Protein AF-A0A8J8H380-F1 (afdb_monomer_lite)

pLDDT: mean 89.08, std 12.76, range [42.94, 98.62]

Structure (mmCIF, N/CA/C/O backbone):
data_AF-A0A8J8H380-F1
#
_entry.id   AF-A0A8J8H380-F1
#
loop_
_atom_site.group_PDB
_atom_site.id
_atom_site.type_symbol
_atom_site.label_atom_id
_atom_site.label_alt_id
_atom_site.label_comp_id
_atom_site.label_asym_id
_atom_site.label_entity_id
_atom_site.label_seq_id
_atom_site.pdbx_PDB_ins_code
_atom_site.Cartn_x
_atom_site.Cartn_y
_atom_site.Cartn_z
_atom_site.occupancy
_atom_site.B_iso_or_equiv
_atom_site.auth_seq_id
_atom_site.auth_comp_id
_atom_site.auth_asym_id
_atom_site.auth_atom_id
_atom_site.pdbx_PDB_model_num
ATOM 1 N N . GLY A 1 1 ? 2.424 6.324 34.701 1.00 89.31 1 GLY A N 1
ATOM 2 C CA . GLY A 1 1 ? 1.155 6.628 35.409 1.00 89.31 1 GLY A CA 1
ATOM 3 C C . GLY A 1 1 ? 0.071 7.064 34.428 1.00 89.31 1 GLY A C 1
ATOM 4 O O . GLY A 1 1 ? 0.384 7.301 33.274 1.00 89.31 1 GLY A O 1
ATOM 5 N N . ARG A 1 2 ? -1.202 7.188 34.844 1.00 88.00 2 ARG A N 1
ATOM 6 C CA . ARG A 1 2 ? -2.312 7.576 33.934 1.00 88.00 2 ARG A CA 1
ATOM 7 C C . ARG A 1 2 ? -2.075 8.913 33.212 1.00 88.00 2 ARG A C 1
ATOM 9 O O . ARG A 1 2 ? -2.446 9.020 32.053 1.00 88.00 2 ARG A O 1
ATOM 16 N N . ALA A 1 3 ? -1.463 9.888 33.888 1.00 91.56 3 ALA A N 1
ATOM 17 C CA . ALA A 1 3 ? -1.115 11.184 33.300 1.00 91.56 3 ALA A CA 1
ATOM 18 C C . ALA A 1 3 ? -0.071 11.046 32.176 1.00 91.56 3 ALA A C 1
ATOM 20 O O . ALA A 1 3 ? -0.300 11.525 31.074 1.00 91.56 3 ALA A O 1
ATOM 21 N N . GLU A 1 4 ? 1.000 10.284 32.417 1.00 91.56 4 GLU A N 1
ATOM 22 C CA . GLU A 1 4 ? 2.033 10.005 31.405 1.00 91.56 4 GLU A CA 1
ATOM 23 C C . GLU A 1 4 ? 1.446 9.327 30.158 1.00 91.56 4 GLU A C 1
ATOM 25 O O . GLU A 1 4 ? 1.773 9.717 29.046 1.00 91.56 4 GLU A O 1
ATOM 30 N N . LEU A 1 5 ? 0.525 8.367 30.327 1.00 92.38 5 LEU A N 1
ATOM 31 C CA . LEU A 1 5 ? -0.156 7.726 29.194 1.00 92.38 5 LEU A CA 1
ATOM 32 C C . LEU A 1 5 ? -0.977 8.734 28.376 1.00 92.38 5 LEU A C 1
ATOM 34 O O . LEU A 1 5 ? -0.995 8.667 27.150 1.00 92.38 5 LEU A O 1
ATOM 38 N N . THR A 1 6 ? -1.680 9.654 29.041 1.00 95.19 6 THR A N 1
ATOM 39 C CA . THR A 1 6 ? -2.496 10.653 28.342 1.00 95.19 6 THR A CA 1
ATOM 40 C C . THR A 1 6 ? -1.665 11.726 27.654 1.00 95.19 6 THR A C 1
ATOM 42 O O . THR A 1 6 ? -2.086 12.206 26.606 1.00 95.19 6 THR A O 1
ATOM 45 N N . ASP A 1 7 ? -0.516 12.097 28.216 1.00 94.06 7 ASP A N 1
ATOM 46 C CA . ASP A 1 7 ? 0.394 13.066 27.599 1.00 94.06 7 ASP A CA 1
ATOM 47 C C . ASP A 1 7 ? 1.077 12.450 26.374 1.00 94.06 7 ASP A C 1
ATOM 49 O O . ASP A 1 7 ? 1.048 13.043 25.299 1.00 94.06 7 ASP A O 1
ATOM 53 N N . TRP A 1 8 ? 1.546 11.206 26.494 1.00 92.81 8 TRP A N 1
ATOM 54 C CA . TRP A 1 8 ? 2.088 10.434 25.377 1.00 92.81 8 TRP A CA 1
ATOM 55 C C . TRP A 1 8 ? 1.072 10.238 24.239 1.00 92.81 8 TRP A C 1
ATOM 57 O O . TRP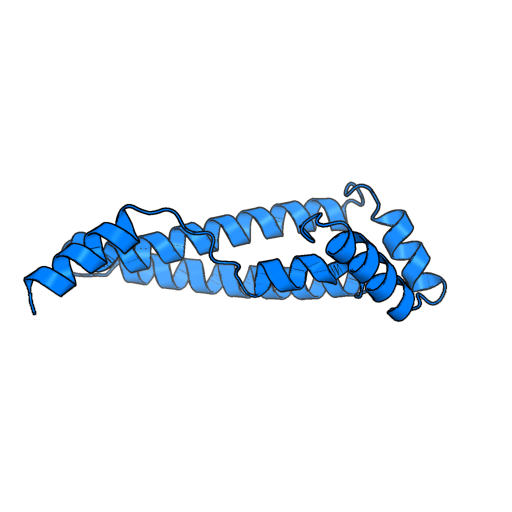 A 1 8 ? 1.396 10.434 23.072 1.00 92.81 8 TRP A O 1
ATOM 67 N N . LEU A 1 9 ? -0.192 9.926 24.555 1.00 93.81 9 LEU A N 1
ATOM 68 C CA . LEU A 1 9 ? -1.232 9.786 23.528 1.00 93.81 9 LEU A CA 1
ATOM 69 C C . LEU A 1 9 ? -1.522 11.113 22.804 1.00 93.81 9 LEU A C 1
ATOM 71 O O . LEU A 1 9 ? -1.800 11.109 21.606 1.00 93.81 9 LEU A O 1
ATOM 75 N N . ARG A 1 10 ? -1.465 12.251 23.511 1.00 95.06 10 ARG A N 1
ATOM 76 C CA . ARG A 1 10 ? -1.615 13.578 22.886 1.00 95.06 10 ARG A CA 1
ATOM 77 C C . ARG A 1 10 ? -0.460 13.891 21.950 1.00 95.06 10 ARG A C 1
ATOM 79 O O . ARG A 1 10 ? -0.698 14.510 20.920 1.00 95.06 10 ARG A O 1
ATOM 86 N N . GLU A 1 11 ? 0.750 13.496 22.324 1.00 93.06 11 GLU A N 1
ATOM 87 C CA . GLU A 1 11 ? 1.936 13.665 21.493 1.00 93.06 11 GLU A CA 1
ATOM 88 C C . GLU A 1 11 ? 1.800 12.862 20.198 1.00 93.06 11 GLU A C 1
ATOM 90 O O . GLU A 1 11 ? 1.779 13.464 19.131 1.00 93.06 11 GLU A O 1
ATOM 95 N N . ILE A 1 12 ? 1.557 11.550 20.278 1.00 92.19 12 ILE A N 1
ATOM 96 C CA . ILE A 1 12 ? 1.447 10.689 19.087 1.00 92.19 12 ILE A CA 1
ATOM 97 C C . ILE A 1 12 ? 0.322 11.127 18.146 1.00 92.19 12 ILE A C 1
ATOM 99 O O . ILE A 1 12 ? 0.496 11.150 16.934 1.00 92.19 12 ILE A O 1
ATOM 103 N N . VAL A 1 13 ? -0.853 11.468 18.682 1.00 92.38 13 VAL A N 1
ATOM 104 C CA . VAL A 1 13 ? -1.994 11.865 17.840 1.00 92.38 13 VAL A CA 1
ATOM 105 C C . VAL A 1 13 ? -1.843 13.299 17.317 1.00 92.38 13 VAL A C 1
ATOM 107 O O . VAL A 1 13 ? -2.381 13.634 16.264 1.00 92.38 13 VAL A O 1
ATOM 110 N N . GLY A 1 14 ? -1.168 14.170 18.070 1.00 93.38 14 GLY A N 1
ATOM 111 C CA . GLY A 1 14 ? -1.072 15.600 17.778 1.00 93.38 14 GLY A CA 1
ATOM 112 C C . GLY A 1 14 ? 0.146 16.004 16.950 1.00 93.38 14 GLY A C 1
ATOM 113 O O . GLY A 1 14 ? 0.115 17.065 16.323 1.00 93.38 14 GLY A O 1
ATOM 114 N N . VAL A 1 15 ? 1.207 15.197 16.948 1.00 90.69 15 VAL A N 1
ATOM 115 C CA . VAL A 1 15 ? 2.453 15.471 16.231 1.00 90.69 15 VAL A CA 1
ATOM 116 C C . VAL A 1 15 ? 2.530 14.569 15.006 1.00 90.69 15 VAL A C 1
ATOM 118 O O . VAL A 1 15 ? 2.633 13.353 15.110 1.00 90.69 15 VAL A O 1
ATOM 121 N N . ALA A 1 16 ? 2.483 15.180 13.823 1.00 86.12 16 ALA A N 1
ATOM 122 C CA . ALA A 1 16 ? 2.674 14.467 12.569 1.00 86.12 16 ALA A CA 1
ATOM 123 C C . ALA A 1 16 ? 4.170 14.209 12.346 1.00 86.12 16 ALA A C 1
ATOM 125 O O . ALA A 1 16 ? 4.903 15.100 11.909 1.00 86.12 16 ALA A O 1
ATOM 126 N N . GLU A 1 17 ? 4.616 12.994 12.644 1.00 86.25 17 GLU A N 1
ATOM 127 C CA . GLU A 1 17 ? 5.958 12.517 12.311 1.00 86.25 17 GLU A CA 1
ATOM 128 C C . GLU A 1 17 ? 5.922 11.651 11.046 1.00 86.25 17 GLU A C 1
ATOM 130 O O . GLU A 1 17 ? 4.947 10.947 10.780 1.00 86.25 17 GLU A O 1
ATOM 135 N N . ARG A 1 18 ? 6.982 11.719 10.227 1.00 80.56 18 ARG A N 1
ATOM 136 C CA . ARG A 1 18 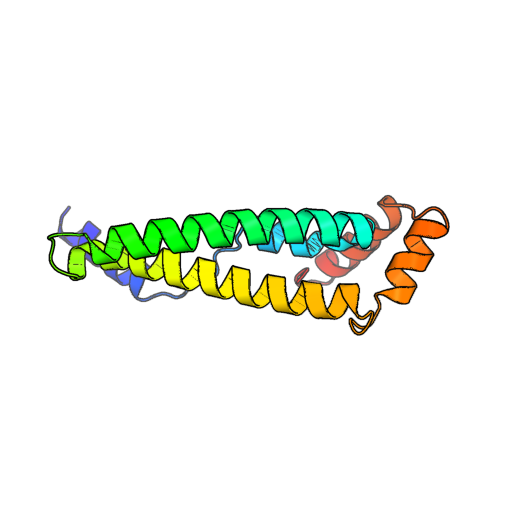? 7.092 10.878 9.029 1.00 80.56 18 ARG A CA 1
ATOM 137 C C . ARG A 1 18 ? 7.598 9.498 9.427 1.00 80.56 18 ARG A C 1
ATOM 139 O O . ARG A 1 18 ? 8.778 9.332 9.726 1.00 80.56 18 ARG A O 1
ATOM 146 N N . GLU A 1 19 ? 6.725 8.510 9.335 1.00 82.44 19 GLU A N 1
ATOM 147 C CA . GLU A 1 19 ? 7.106 7.102 9.319 1.00 82.44 19 GLU A CA 1
ATOM 148 C C . GLU A 1 19 ? 7.362 6.686 7.867 1.00 82.44 19 GLU A C 1
ATOM 150 O O . GLU A 1 19 ? 6.542 6.975 7.002 1.00 82.44 19 GLU A O 1
ATOM 155 N N . ILE A 1 20 ? 8.505 6.051 7.582 1.00 80.12 20 ILE A N 1
ATOM 156 C CA . ILE A 1 20 ? 8.836 5.559 6.233 1.00 80.12 20 ILE A CA 1
ATOM 157 C C . ILE A 1 20 ? 8.486 4.067 6.169 1.00 80.12 20 ILE A C 1
ATOM 159 O O . ILE A 1 20 ? 9.188 3.251 6.783 1.00 80.12 20 ILE A O 1
ATOM 163 N N . PRO A 1 21 ? 7.427 3.666 5.442 1.00 87.00 21 PRO A N 1
ATOM 164 C CA . PRO A 1 21 ? 7.083 2.264 5.278 1.00 87.00 21 PRO A CA 1
ATOM 165 C C . PRO A 1 21 ? 8.170 1.513 4.502 1.00 87.00 21 PRO A C 1
ATOM 167 O O . PRO A 1 21 ? 8.826 2.051 3.611 1.00 87.00 21 PRO A O 1
ATOM 170 N N . ARG A 1 22 ? 8.322 0.211 4.770 1.00 89.75 22 ARG A N 1
ATOM 171 C CA . ARG A 1 22 ? 9.291 -0.639 4.046 1.00 89.75 22 ARG A CA 1
ATOM 172 C C . ARG A 1 22 ? 9.066 -0.654 2.535 1.00 89.75 22 ARG A C 1
ATOM 174 O O . ARG A 1 22 ? 10.024 -0.812 1.788 1.00 89.75 22 ARG A O 1
ATOM 181 N N . PHE A 1 23 ? 7.814 -0.527 2.100 1.00 93.00 23 PHE A N 1
ATOM 182 C CA . PHE A 1 23 ? 7.483 -0.466 0.682 1.00 93.00 23 PHE A CA 1
ATOM 183 C C . PHE A 1 23 ? 8.046 0.802 0.034 1.00 93.00 23 PHE A C 1
ATOM 185 O O . PHE A 1 23 ? 8.745 0.687 -0.964 1.00 93.00 23 PHE A O 1
ATOM 192 N N . GLU A 1 24 ? 7.859 1.971 0.656 1.00 91.94 24 GLU A N 1
ATOM 193 C CA . GLU A 1 24 ? 8.453 3.243 0.215 1.00 91.94 24 GLU A CA 1
ATOM 194 C C . GLU A 1 24 ? 9.984 3.151 0.141 1.00 91.94 24 GLU A C 1
ATOM 196 O O . GLU A 1 24 ? 10.583 3.496 -0.874 1.00 91.94 24 GLU A O 1
ATOM 201 N N . ALA A 1 25 ? 10.624 2.560 1.156 1.00 89.38 25 ALA A N 1
ATOM 202 C CA . ALA A 1 25 ? 12.063 2.303 1.112 1.00 89.38 25 ALA A CA 1
ATOM 203 C C . ALA A 1 25 ? 12.468 1.400 -0.075 1.00 89.38 25 ALA A C 1
ATOM 205 O O . ALA A 1 25 ? 13.499 1.632 -0.702 1.00 89.38 25 ALA A O 1
ATOM 206 N N . GLY A 1 26 ? 11.657 0.396 -0.421 1.00 92.62 26 GLY A N 1
ATOM 207 C CA . GLY A 1 26 ? 11.861 -0.437 -1.610 1.00 92.62 26 GLY A CA 1
ATOM 208 C C . GLY A 1 26 ? 11.695 0.334 -2.923 1.00 92.62 26 GLY A C 1
ATOM 209 O O . GLY A 1 26 ? 12.492 0.139 -3.840 1.00 92.62 26 GLY A O 1
ATOM 210 N N . LEU A 1 27 ? 10.716 1.243 -2.998 1.00 93.62 27 LEU A N 1
ATOM 211 C CA . LEU A 1 27 ? 10.500 2.111 -4.160 1.00 93.62 27 LEU A CA 1
ATOM 212 C C . LEU A 1 27 ? 11.728 2.984 -4.450 1.00 93.62 27 LEU A C 1
ATOM 214 O O . LEU A 1 27 ? 12.110 3.117 -5.610 1.00 93.62 27 LEU A O 1
ATOM 218 N N . SER A 1 28 ? 12.408 3.486 -3.415 1.00 88.69 28 SER A N 1
ATOM 219 C CA . SER A 1 28 ? 13.638 4.278 -3.590 1.00 88.69 28 SER A CA 1
ATOM 220 C C . SER A 1 28 ? 14.770 3.516 -4.307 1.00 88.69 28 SER A C 1
ATOM 222 O O . SER A 1 28 ? 15.647 4.128 -4.915 1.00 88.69 28 SER A O 1
ATOM 224 N N . LEU A 1 29 ? 14.735 2.176 -4.281 1.00 89.38 29 LEU A N 1
ATOM 225 C CA . LEU A 1 29 ? 15.722 1.272 -4.887 1.00 89.38 29 LEU A CA 1
ATOM 226 C C . LEU A 1 29 ? 15.181 0.522 -6.117 1.00 89.38 29 LEU A C 1
ATOM 228 O O . LEU A 1 29 ? 15.874 -0.327 -6.680 1.00 89.38 29 LEU A O 1
ATOM 232 N N . ILE A 1 30 ? 13.954 0.819 -6.553 1.00 92.38 30 ILE A N 1
ATOM 233 C CA . ILE A 1 30 ? 13.223 0.001 -7.532 1.00 92.38 30 ILE 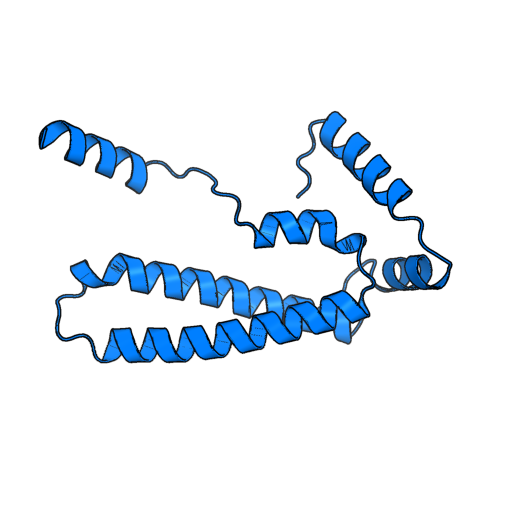A CA 1
ATOM 234 C C . ILE A 1 30 ? 13.913 -0.094 -8.894 1.00 92.38 30 ILE A C 1
ATOM 236 O O . ILE A 1 30 ? 13.784 -1.103 -9.582 1.00 92.38 30 ILE A O 1
ATOM 240 N N . GLY A 1 31 ? 14.706 0.919 -9.258 1.00 89.88 31 GLY A N 1
ATOM 241 C CA . GLY A 1 31 ? 15.448 0.958 -10.520 1.00 89.88 31 GLY A CA 1
ATOM 242 C C . GLY A 1 31 ? 16.491 -0.157 -10.673 1.00 89.88 31 GLY A C 1
ATOM 243 O O . GLY A 1 31 ? 16.896 -0.455 -11.799 1.00 89.88 31 GLY A O 1
ATOM 244 N N . VAL A 1 32 ? 16.901 -0.796 -9.568 1.00 91.12 32 VAL A N 1
ATOM 245 C CA . VAL A 1 32 ? 17.823 -1.948 -9.565 1.00 91.12 32 VAL A CA 1
ATOM 246 C C . VAL A 1 32 ? 17.196 -3.175 -10.227 1.00 91.12 32 VAL A C 1
ATOM 248 O O . VAL A 1 32 ? 17.923 -4.013 -10.757 1.00 91.12 32 VAL A O 1
ATOM 251 N N . LEU A 1 33 ? 15.868 -3.274 -10.235 1.00 93.06 33 LEU A N 1
ATOM 252 C CA . LEU A 1 33 ? 15.149 -4.358 -10.888 1.00 93.06 33 LEU A CA 1
ATOM 253 C C . LEU A 1 33 ? 14.801 -4.002 -12.341 1.00 93.06 33 LEU A C 1
ATOM 255 O O . LEU A 1 33 ? 14.598 -2.824 -12.658 1.00 93.06 33 LEU A O 1
ATOM 259 N N . PRO A 1 34 ? 14.698 -4.997 -13.239 1.00 92.69 34 PRO A N 1
ATOM 260 C CA . PRO A 1 34 ? 14.132 -4.788 -14.562 1.00 92.69 34 PRO A CA 1
ATOM 261 C C . PRO A 1 34 ? 12.663 -4.336 -14.469 1.00 92.69 34 PRO A C 1
ATOM 263 O O . PRO A 1 34 ? 11.925 -4.848 -13.622 1.00 92.69 34 PRO A O 1
ATOM 266 N N . PRO A 1 35 ? 12.188 -3.459 -15.375 1.00 93.44 35 PRO A N 1
ATOM 267 C CA . PRO A 1 35 ? 10.803 -2.984 -15.359 1.00 93.44 35 PRO A CA 1
ATOM 268 C C . PRO A 1 35 ? 9.756 -4.107 -15.352 1.00 93.44 35 PRO A C 1
ATOM 270 O O . PRO A 1 35 ? 8.755 -4.005 -14.651 1.00 93.44 35 PRO A O 1
ATOM 273 N N . ASP A 1 36 ? 9.986 -5.193 -16.097 1.00 93.75 36 ASP A N 1
ATOM 274 C CA . ASP A 1 36 ? 9.032 -6.310 -16.176 1.00 93.75 36 ASP A CA 1
ATOM 275 C C . ASP A 1 36 ? 8.948 -7.102 -14.867 1.00 93.75 36 ASP A C 1
ATOM 277 O O . ASP A 1 36 ? 7.873 -7.568 -14.490 1.00 93.75 36 ASP A O 1
ATOM 281 N N . GLU A 1 37 ? 10.065 -7.224 -14.145 1.00 96.12 37 GLU A N 1
ATOM 282 C CA . GLU A 1 37 ? 10.080 -7.845 -12.820 1.00 96.12 37 GLU A CA 1
ATOM 283 C C . GLU A 1 37 ? 9.329 -6.970 -11.811 1.00 96.12 37 GLU A C 1
ATOM 285 O O . GLU A 1 37 ? 8.519 -7.470 -11.033 1.00 96.12 37 GLU A O 1
ATOM 290 N N . VAL A 1 38 ? 9.531 -5.652 -11.875 1.00 97.00 38 VAL A N 1
ATOM 291 C CA . VAL A 1 38 ? 8.794 -4.689 -11.049 1.00 97.00 38 VAL A CA 1
ATOM 292 C C . VAL A 1 38 ? 7.293 -4.775 -11.301 1.00 97.00 38 VAL A C 1
ATOM 294 O O . VAL A 1 38 ? 6.526 -4.828 -10.342 1.00 97.00 38 VAL A O 1
ATOM 297 N N . VAL A 1 39 ? 6.868 -4.837 -12.566 1.00 97.94 39 VAL A N 1
ATOM 298 C CA . VAL A 1 39 ? 5.454 -5.013 -12.924 1.00 97.94 39 VAL A CA 1
ATOM 299 C C . VAL A 1 39 ? 4.891 -6.280 -12.277 1.00 97.94 39 VAL A C 1
ATOM 301 O O . VAL A 1 39 ? 3.877 -6.197 -11.589 1.00 97.94 39 VAL A O 1
ATOM 304 N N . ALA A 1 40 ? 5.571 -7.422 -12.407 1.00 98.06 40 ALA A N 1
ATOM 305 C CA . ALA A 1 40 ? 5.109 -8.680 -11.816 1.00 98.06 40 ALA A CA 1
ATOM 306 C C . ALA A 1 40 ? 5.007 -8.619 -10.276 1.00 98.06 40 ALA A C 1
ATOM 308 O O . ALA A 1 40 ? 4.035 -9.100 -9.691 1.00 98.06 40 ALA A O 1
ATOM 309 N N . LEU A 1 41 ? 5.981 -7.996 -9.603 1.00 98.38 41 LEU A N 1
ATOM 310 C CA . LEU A 1 41 ? 5.974 -7.831 -8.144 1.00 98.38 41 LEU A CA 1
ATOM 311 C C . LEU A 1 41 ? 4.845 -6.906 -7.669 1.00 98.38 41 LEU A C 1
ATOM 313 O O . LEU A 1 41 ? 4.189 -7.192 -6.665 1.00 98.38 41 LEU A O 1
ATOM 317 N N . LEU A 1 42 ? 4.607 -5.805 -8.384 1.00 98.44 42 LEU A N 1
ATOM 318 C CA . LEU A 1 42 ? 3.529 -4.866 -8.080 1.00 98.44 42 LEU A CA 1
ATOM 319 C C . LEU A 1 42 ? 2.148 -5.480 -8.340 1.00 98.44 42 LEU A C 1
ATOM 321 O O . LEU A 1 42 ? 1.236 -5.260 -7.549 1.00 98.44 42 LEU A O 1
ATOM 325 N N . GLU A 1 43 ? 1.998 -6.293 -9.388 1.00 98.50 43 GLU A N 1
ATOM 326 C CA . GLU A 1 43 ? 0.775 -7.061 -9.656 1.00 98.50 43 GLU A CA 1
ATOM 327 C C . GLU A 1 43 ? 0.454 -8.033 -8.520 1.00 98.50 43 GLU A C 1
ATOM 329 O O . GLU A 1 43 ? -0.679 -8.063 -8.034 1.00 98.50 43 GLU A O 1
ATOM 334 N N . GLN A 1 44 ? 1.454 -8.793 -8.062 1.00 98.50 44 GLN A N 1
ATOM 335 C CA . GLN A 1 44 ? 1.287 -9.702 -6.931 1.00 98.50 44 GLN A CA 1
ATOM 336 C C . GLN A 1 44 ? 0.879 -8.931 -5.669 1.00 98.50 44 GLN A C 1
ATOM 338 O O . GLN A 1 44 ? -0.085 -9.294 -4.998 1.00 98.50 44 GLN A O 1
ATOM 343 N N . ARG A 1 45 ? 1.572 -7.825 -5.376 1.00 98.19 45 ARG A N 1
ATOM 344 C CA . ARG A 1 45 ? 1.263 -6.978 -4.22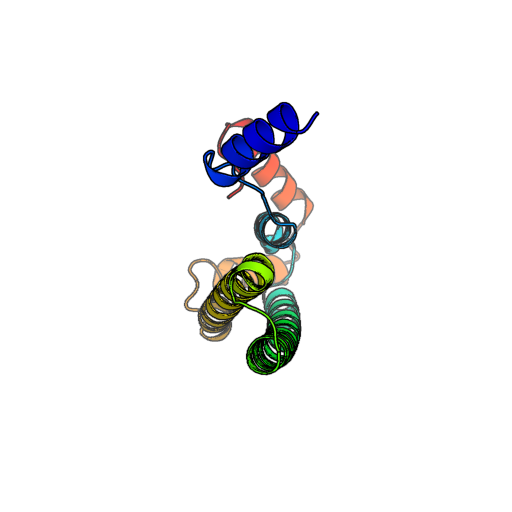1 1.00 98.19 45 ARG A CA 1
ATOM 345 C C . ARG A 1 45 ? -0.154 -6.405 -4.285 1.00 98.19 45 ARG A C 1
ATOM 347 O O . ARG A 1 45 ? -0.843 -6.395 -3.269 1.00 98.19 45 ARG A O 1
ATOM 354 N N . LEU A 1 46 ? -0.597 -5.940 -5.453 1.00 98.62 46 LEU A N 1
ATOM 355 C CA . LEU A 1 46 ? -1.941 -5.392 -5.645 1.00 98.62 46 LEU A CA 1
ATOM 356 C C . LEU A 1 46 ? -3.025 -6.455 -5.425 1.00 98.62 46 LEU A C 1
ATOM 358 O O . LEU A 1 46 ? -4.050 -6.165 -4.802 1.00 98.62 46 LEU A O 1
ATOM 362 N N . ALA A 1 47 ? -2.797 -7.685 -5.891 1.00 98.50 47 ALA A N 1
ATOM 363 C CA . ALA A 1 47 ? -3.707 -8.801 -5.647 1.00 98.50 47 ALA A CA 1
ATOM 364 C C . ALA A 1 47 ? -3.836 -9.099 -4.142 1.00 98.50 47 ALA A C 1
ATOM 366 O O . ALA A 1 47 ? -4.955 -9.150 -3.626 1.00 98.50 47 ALA A O 1
ATOM 367 N N . ASP A 1 48 ? -2.706 -9.190 -3.432 1.00 98.25 48 ASP A N 1
ATOM 368 C CA . ASP A 1 48 ? -2.675 -9.417 -1.983 1.00 98.25 48 ASP A CA 1
ATOM 369 C C . ASP A 1 48 ? -3.392 -8.290 -1.216 1.00 98.25 48 ASP A C 1
ATOM 371 O O . ASP A 1 48 ? -4.187 -8.549 -0.308 1.00 98.25 48 ASP A O 1
ATOM 375 N N . LEU A 1 49 ? -3.147 -7.026 -1.584 1.00 98.06 49 LEU A N 1
ATOM 376 C CA . LEU A 1 49 ? -3.817 -5.869 -0.982 1.00 98.06 49 LEU A CA 1
ATOM 377 C C . LEU A 1 49 ? -5.325 -5.898 -1.224 1.00 98.06 49 LEU A C 1
ATOM 379 O O . LEU A 1 49 ? -6.091 -5.624 -0.305 1.00 98.06 49 LEU A O 1
ATOM 383 N N . THR A 1 50 ? -5.764 -6.255 -2.430 1.00 97.94 50 THR A N 1
ATOM 384 C CA . THR A 1 50 ? -7.189 -6.322 -2.780 1.00 97.94 50 THR A CA 1
ATOM 385 C C . THR A 1 50 ? -7.922 -7.361 -1.932 1.00 97.94 50 THR A C 1
ATOM 387 O O . THR A 1 50 ? -8.998 -7.077 -1.399 1.00 97.94 50 THR A O 1
ATOM 390 N N . GLU A 1 51 ? -7.328 -8.544 -1.745 1.00 98.06 51 GLU A N 1
ATOM 391 C CA . GLU A 1 51 ? -7.884 -9.582 -0.871 1.00 98.06 51 GLU A CA 1
ATOM 392 C C . GLU A 1 51 ? -7.957 -9.106 0.587 1.00 98.06 51 GLU A C 1
ATOM 394 O O . GLU A 1 51 ? -9.001 -9.215 1.237 1.00 98.06 51 GLU A O 1
ATOM 399 N N . GLN A 1 52 ? -6.871 -8.514 1.090 1.00 97.25 52 GLN A N 1
ATOM 400 C CA . GLN A 1 52 ? -6.803 -8.001 2.459 1.00 97.25 52 GLN A CA 1
ATOM 401 C C . GLN A 1 52 ? -7.814 -6.879 2.709 1.00 97.25 52 GLN A C 1
ATOM 403 O O . GLN A 1 52 ? -8.470 -6.875 3.749 1.00 97.25 52 GLN A O 1
ATOM 408 N N . LEU A 1 53 ? -7.974 -5.951 1.762 1.00 98.31 53 LEU A N 1
ATOM 409 C CA . LEU A 1 53 ? -8.947 -4.861 1.834 1.00 98.31 53 LEU A CA 1
ATOM 410 C C . LEU A 1 53 ? -10.378 -5.400 1.899 1.00 98.31 53 LEU A C 1
ATOM 412 O O . LEU A 1 53 ? -11.161 -4.950 2.736 1.00 98.31 53 LEU A O 1
ATOM 416 N N . ALA A 1 54 ? -10.716 -6.381 1.058 1.00 97.81 54 ALA A N 1
ATOM 417 C CA . ALA A 1 54 ? -12.037 -7.003 1.069 1.00 97.81 54 ALA A CA 1
ATOM 418 C C . ALA A 1 54 ? -12.321 -7.708 2.406 1.00 97.81 54 ALA A C 1
ATOM 420 O O . ALA A 1 54 ? -13.389 -7.521 2.994 1.00 97.81 54 ALA A O 1
ATOM 421 N N . ALA A 1 55 ? -11.351 -8.471 2.919 1.00 97.19 55 ALA A N 1
ATOM 422 C CA . ALA A 1 55 ? -11.472 -9.161 4.200 1.00 97.19 55 ALA A CA 1
ATOM 423 C C . ALA A 1 55 ? -11.597 -8.182 5.382 1.00 97.19 55 ALA A C 1
ATOM 425 O O . ALA A 1 55 ? -12.460 -8.358 6.245 1.00 97.19 55 ALA A O 1
ATOM 426 N N . ALA A 1 56 ? -10.773 -7.132 5.412 1.00 96.19 56 ALA A N 1
ATOM 427 C CA . ALA A 1 56 ? -10.782 -6.126 6.470 1.00 96.19 56 ALA A CA 1
ATOM 428 C C . ALA A 1 56 ? -12.071 -5.288 6.464 1.00 96.19 56 ALA A C 1
ATOM 430 O O . ALA A 1 56 ? -12.648 -5.056 7.527 1.00 96.19 56 ALA A O 1
ATOM 431 N N . GLN A 1 57 ? -12.574 -4.900 5.287 1.00 97.62 57 GLN A N 1
ATOM 432 C CA . GLN A 1 57 ? -13.859 -4.207 5.170 1.00 97.62 57 GLN A CA 1
ATOM 433 C C . GLN A 1 57 ? -15.009 -5.080 5.690 1.00 97.62 57 GLN A C 1
ATOM 435 O O . GLN A 1 57 ? -15.808 -4.616 6.500 1.00 97.62 57 GLN A O 1
ATOM 440 N N . ALA A 1 58 ? -15.058 -6.360 5.306 1.00 97.69 58 ALA A N 1
ATOM 441 C CA . ALA A 1 58 ? -16.083 -7.280 5.796 1.00 97.69 58 ALA A CA 1
ATOM 442 C C . ALA A 1 58 ? -16.020 -7.474 7.323 1.00 97.69 58 ALA A C 1
ATOM 444 O O . ALA A 1 58 ? -17.058 -7.558 7.983 1.00 97.69 58 ALA A O 1
ATOM 445 N N . ALA A 1 59 ? -14.814 -7.523 7.899 1.00 96.31 59 ALA A N 1
ATOM 446 C CA . ALA A 1 59 ? -14.625 -7.622 9.344 1.00 96.31 59 ALA A CA 1
ATOM 447 C C . ALA A 1 59 ? -15.106 -6.363 10.084 1.00 96.31 59 ALA A C 1
ATOM 449 O O . ALA A 1 59 ? -15.753 -6.485 11.126 1.00 96.31 59 ALA A O 1
ATOM 450 N N . LEU A 1 60 ? -14.831 -5.172 9.541 1.00 96.12 60 LEU A N 1
ATOM 451 C CA . LEU A 1 60 ? -15.328 -3.901 10.076 1.00 96.12 60 LEU A CA 1
ATOM 452 C C . LEU A 1 60 ? -16.858 -3.832 10.039 1.00 96.12 60 LEU A C 1
ATOM 454 O O . 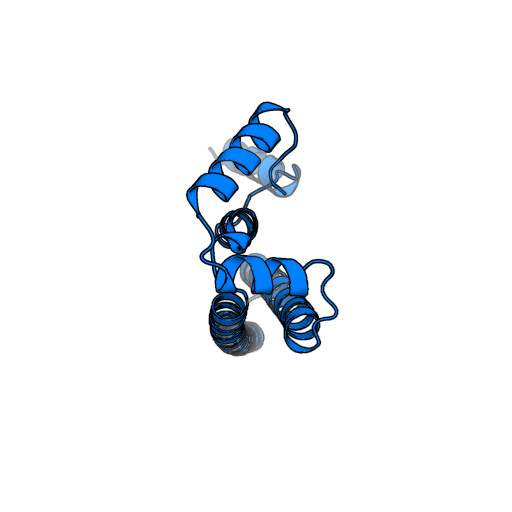LEU A 1 60 ? -17.475 -3.498 11.049 1.00 96.12 60 LEU A O 1
ATOM 458 N N . ASP A 1 61 ? -17.467 -4.208 8.914 1.00 95.94 61 ASP A N 1
ATOM 459 C CA . ASP A 1 61 ? -18.922 -4.162 8.729 1.00 95.94 61 ASP A CA 1
ATOM 460 C C . ASP A 1 61 ? -19.664 -5.126 9.674 1.00 95.94 61 ASP A C 1
ATOM 462 O O . ASP A 1 61 ? -20.797 -4.863 10.084 1.00 95.94 61 ASP A O 1
ATOM 466 N N . ALA A 1 62 ? -19.027 -6.240 10.043 1.00 97.19 62 ALA A N 1
ATOM 467 C CA . ALA A 1 62 ? -19.587 -7.248 10.940 1.00 97.19 62 ALA A CA 1
ATOM 468 C C . ALA A 1 62 ? -19.323 -6.981 12.436 1.00 97.19 62 ALA A C 1
ATOM 470 O O . ALA A 1 62 ? -19.842 -7.713 13.285 1.00 97.19 62 ALA A O 1
ATOM 471 N N . ALA A 1 63 ? -18.510 -5.980 12.786 1.00 96.69 63 ALA A N 1
ATOM 472 C CA . ALA A 1 63 ? -18.047 -5.776 14.155 1.00 96.69 63 ALA A CA 1
ATOM 473 C C . ALA A 1 63 ? -19.170 -5.247 15.081 1.00 96.69 63 ALA A C 1
ATOM 475 O O . ALA A 1 63 ? -19.674 -4.141 14.880 1.00 96.69 63 ALA A O 1
ATOM 476 N N . PRO A 1 64 ? -19.543 -5.963 16.164 1.00 96.69 64 PRO A N 1
ATOM 477 C CA . PRO A 1 64 ? -20.641 -5.565 17.049 1.00 96.69 64 PRO A CA 1
ATOM 478 C C . PRO A 1 64 ? -20.181 -4.603 18.161 1.00 96.69 64 PRO A C 1
ATOM 480 O O . PRO A 1 64 ? -20.630 -4.703 19.305 1.00 96.69 64 PRO A O 1
ATOM 483 N N . VAL A 1 65 ? -19.248 -3.696 17.861 1.00 97.12 65 VAL A N 1
ATOM 484 C CA . VAL A 1 65 ? -18.659 -2.764 18.835 1.00 97.12 65 VAL A CA 1
ATOM 485 C C . VAL A 1 65 ? -18.799 -1.313 18.371 1.00 97.12 65 VAL A C 1
ATOM 487 O O . VAL A 1 65 ? -18.877 -1.049 17.172 1.00 97.12 65 VAL A O 1
ATOM 490 N N . PRO A 1 66 ? -18.823 -0.336 19.295 1.00 97.50 66 PRO A N 1
ATOM 491 C CA . PRO A 1 66 ? -18.799 1.072 18.922 1.00 97.50 66 PRO A CA 1
ATOM 492 C C . PRO A 1 66 ? -17.574 1.430 18.071 1.00 97.50 66 PRO A C 1
ATOM 494 O O . PRO A 1 66 ? -16.457 1.014 18.376 1.00 97.50 66 PRO A O 1
ATOM 497 N N . ARG A 1 67 ? -17.775 2.303 17.077 1.00 96.12 67 ARG A N 1
ATOM 498 C CA . ARG A 1 67 ? -16.753 2.756 16.117 1.00 96.12 67 ARG A CA 1
ATOM 499 C C . ARG A 1 67 ? -15.435 3.226 16.740 1.00 96.12 67 ARG A C 1
ATOM 501 O O . ARG A 1 67 ? -14.382 3.051 16.145 1.00 96.12 67 ARG A O 1
ATOM 508 N N . ILE A 1 68 ? -15.468 3.805 17.941 1.00 96.06 68 ILE A N 1
ATOM 509 C CA . ILE A 1 68 ? -14.251 4.269 18.629 1.00 96.06 68 ILE A CA 1
ATOM 510 C C . ILE A 1 68 ? -13.213 3.150 18.819 1.00 96.06 68 ILE A C 1
ATOM 512 O O . ILE A 1 68 ? -12.020 3.424 18.817 1.00 96.06 68 ILE A O 1
ATOM 516 N N . PHE A 1 69 ? -13.658 1.894 18.927 1.00 96.56 69 PHE A N 1
ATOM 517 C CA . PHE A 1 69 ? -12.786 0.722 19.041 1.00 96.56 69 PHE A CA 1
ATOM 518 C C . PHE A 1 69 ? -12.323 0.167 17.687 1.00 96.56 69 PHE A C 1
ATOM 520 O O . PHE A 1 69 ? -11.587 -0.811 17.657 1.00 96.56 69 PHE A O 1
ATOM 527 N N . LEU A 1 70 ? -12.760 0.773 16.582 1.00 97.50 70 LEU A N 1
ATOM 528 C CA . LEU A 1 70 ? -12.455 0.364 15.212 1.00 97.50 70 LEU A CA 1
ATOM 529 C C . LEU A 1 70 ? -11.555 1.366 14.479 1.00 97.50 70 LEU A C 1
ATOM 531 O O . LEU A 1 70 ? -11.134 1.079 13.365 1.00 97.50 70 LEU A O 1
ATOM 535 N N . LEU A 1 71 ? -11.240 2.523 15.079 1.00 97.31 71 LEU A N 1
ATOM 536 C CA . LEU A 1 71 ? -10.509 3.602 14.399 1.00 97.31 71 LEU A CA 1
ATOM 537 C C . LEU A 1 71 ? -9.144 3.170 13.851 1.00 97.31 71 LEU A C 1
ATOM 539 O O . LEU A 1 71 ? -8.765 3.606 12.771 1.00 97.31 71 LEU A O 1
ATOM 543 N N . GLU A 1 72 ? -8.422 2.307 14.568 1.00 95.75 72 GLU A N 1
ATOM 544 C CA . GLU A 1 72 ? -7.142 1.764 14.099 1.00 95.75 72 GLU A CA 1
ATOM 545 C C . GLU A 1 72 ? -7.320 0.936 12.816 1.00 95.75 72 GLU A C 1
ATOM 547 O O . GLU A 1 72 ? -6.602 1.140 11.841 1.00 95.75 72 GLU A O 1
ATOM 552 N N . ALA A 1 73 ? -8.325 0.058 12.781 1.00 96.94 73 ALA A N 1
ATOM 553 C CA . ALA A 1 73 ? -8.626 -0.764 11.612 1.00 96.94 73 ALA A CA 1
ATOM 554 C C . ALA A 1 73 ? -9.188 0.066 10.441 1.00 96.94 73 ALA A C 1
ATOM 556 O O . ALA A 1 73 ? -8.857 -0.202 9.289 1.00 96.94 73 ALA A O 1
ATOM 557 N N . GLU A 1 74 ? -9.994 1.100 10.714 1.00 97.56 74 GLU A N 1
ATOM 558 C CA . GLU A 1 74 ? -10.434 2.060 9.692 1.00 97.56 74 GLU A CA 1
ATOM 559 C C . GLU A 1 74 ? -9.244 2.807 9.068 1.00 97.56 74 GLU A C 1
ATOM 561 O O . GLU A 1 74 ? -9.203 2.989 7.850 1.00 97.56 74 GLU A O 1
ATOM 566 N N . TYR A 1 75 ? -8.278 3.226 9.892 1.00 96.31 75 TYR A N 1
ATOM 567 C CA . TYR A 1 75 ? -7.067 3.903 9.434 1.00 96.31 75 TYR A CA 1
ATOM 568 C C . TYR A 1 75 ? -6.181 2.981 8.587 1.00 96.31 75 TYR A C 1
ATOM 570 O O . TYR A 1 75 ? -5.819 3.355 7.472 1.00 96.31 75 TYR A O 1
ATOM 578 N N . ASP A 1 76 ? -5.891 1.764 9.058 1.00 95.38 76 ASP A N 1
ATOM 579 C CA . ASP A 1 76 ? -5.117 0.768 8.301 1.00 95.38 76 ASP A CA 1
ATOM 580 C C . ASP A 1 76 ? -5.768 0.467 6.940 1.00 95.38 76 ASP A C 1
ATOM 582 O O . ASP A 1 76 ? -5.098 0.481 5.905 1.00 95.38 76 ASP A O 1
ATOM 586 N N . LEU A 1 77 ? -7.095 0.304 6.908 1.00 97.25 77 LEU A N 1
ATOM 587 C CA . LEU A 1 77 ? -7.838 0.103 5.666 1.00 97.25 77 LEU A CA 1
ATOM 588 C C . LEU A 1 77 ? -7.721 1.305 4.713 1.00 97.25 77 LEU A C 1
ATOM 590 O O . LEU A 1 77 ? -7.614 1.128 3.497 1.00 97.25 77 LEU A O 1
ATOM 594 N N . ALA A 1 78 ? -7.768 2.532 5.238 1.00 97.56 78 ALA A N 1
ATOM 595 C CA . ALA A 1 78 ? -7.617 3.740 4.433 1.00 97.56 78 ALA A CA 1
ATOM 596 C C . ALA A 1 78 ? -6.215 3.837 3.809 1.00 97.56 78 ALA A C 1
ATOM 598 O O . ALA A 1 78 ? -6.101 4.108 2.613 1.00 97.56 78 ALA A O 1
ATOM 599 N N . VAL A 1 79 ? -5.165 3.551 4.584 1.00 95.44 79 VAL A N 1
ATOM 600 C CA . VAL A 1 79 ? -3.771 3.566 4.111 1.00 95.44 79 VAL A CA 1
ATOM 601 C C . VAL A 1 79 ? -3.537 2.497 3.042 1.00 95.44 79 VAL A C 1
ATOM 603 O O . VAL A 1 79 ? -3.001 2.805 1.979 1.00 95.44 79 VAL A O 1
ATOM 606 N N . ARG A 1 80 ? -3.995 1.258 3.262 1.00 96.50 80 ARG A N 1
ATOM 607 C CA . ARG A 1 80 ? -3.839 0.167 2.281 1.00 96.50 80 ARG A CA 1
ATOM 608 C C . ARG A 1 80 ? -4.552 0.437 0.966 1.00 96.50 80 ARG A C 1
ATOM 610 O O . ARG A 1 80 ? -4.061 0.044 -0.086 1.00 96.50 80 ARG A O 1
ATOM 617 N N . ARG A 1 81 ? -5.706 1.103 1.015 1.00 98.19 81 ARG A N 1
ATOM 618 C CA . ARG A 1 81 ? -6.451 1.479 -0.189 1.00 98.19 81 ARG A CA 1
ATOM 619 C C . ARG A 1 81 ? -5.735 2.570 -0.969 1.00 98.19 81 ARG A C 1
ATOM 621 O O . ARG A 1 81 ? -5.594 2.429 -2.173 1.00 98.19 81 ARG A O 1
ATOM 628 N N . ALA A 1 82 ? -5.194 3.575 -0.282 1.00 97.75 82 ALA A N 1
ATOM 629 C CA . ALA A 1 82 ? -4.345 4.570 -0.928 1.00 97.75 82 ALA A CA 1
ATOM 630 C C . ALA A 1 82 ? -3.111 3.929 -1.593 1.00 97.75 82 ALA A C 1
ATOM 632 O O . ALA A 1 82 ? -2.747 4.311 -2.702 1.00 97.75 82 ALA A O 1
ATOM 633 N N . GLU A 1 83 ? -2.494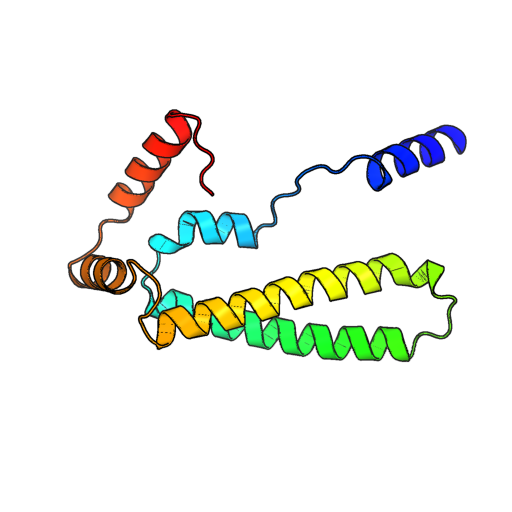 2.932 -0.949 1.00 97.38 83 GLU A N 1
ATOM 634 C CA . GLU A 1 83 ? -1.384 2.181 -1.543 1.00 97.38 83 GLU A CA 1
ATOM 635 C C . GLU A 1 83 ? -1.823 1.388 -2.786 1.00 97.38 83 GLU A C 1
ATOM 637 O O . GLU A 1 83 ? -1.159 1.461 -3.819 1.00 97.38 83 GLU A O 1
ATOM 642 N N . ALA A 1 84 ? -2.947 0.668 -2.715 1.00 98.44 84 ALA A N 1
ATOM 643 C CA . ALA A 1 84 ? -3.483 -0.101 -3.838 1.00 98.44 84 ALA A CA 1
ATOM 644 C C . ALA A 1 84 ? -3.821 0.793 -5.043 1.00 98.44 84 ALA A C 1
ATOM 646 O O . ALA A 1 84 ? -3.381 0.500 -6.154 1.00 98.44 84 ALA A O 1
ATOM 647 N N . ASP A 1 85 ? -4.520 1.907 -4.811 1.00 98.50 85 ASP A N 1
ATOM 648 C CA . ASP A 1 85 ? -4.889 2.875 -5.850 1.00 98.50 85 ASP A CA 1
ATOM 649 C C . ASP A 1 85 ? -3.636 3.464 -6.524 1.00 98.50 85 ASP A C 1
ATOM 651 O O . ASP A 1 85 ? -3.576 3.627 -7.745 1.00 98.50 85 ASP A O 1
ATOM 655 N N . TRP A 1 86 ? -2.595 3.754 -5.735 1.00 98.44 86 TRP A N 1
ATOM 656 C CA . TRP A 1 86 ? -1.325 4.255 -6.256 1.00 98.44 86 TRP A CA 1
ATOM 657 C C . TRP A 1 86 ? -0.583 3.203 -7.094 1.00 98.44 86 TRP A C 1
ATOM 659 O O . TRP A 1 86 ? -0.093 3.519 -8.181 1.00 98.44 86 TRP A O 1
ATOM 669 N N . ILE A 1 87 ? -0.528 1.949 -6.626 1.00 98.50 87 ILE A N 1
ATOM 670 C CA . ILE A 1 87 ? 0.092 0.837 -7.363 1.00 98.50 87 ILE A CA 1
ATOM 671 C C . ILE A 1 87 ? -0.640 0.591 -8.684 1.00 98.50 87 ILE A C 1
ATOM 673 O O . ILE A 1 87 ? 0.010 0.385 -9.708 1.00 98.50 87 ILE A O 1
ATOM 677 N N . GLU A 1 88 ? -1.973 0.623 -8.683 1.00 98.50 88 GLU A N 1
ATOM 678 C CA . GLU A 1 88 ? -2.775 0.455 -9.895 1.00 98.50 88 GLU A CA 1
ATOM 679 C C . GLU A 1 88 ? -2.462 1.547 -10.930 1.00 98.50 88 GLU A C 1
ATOM 681 O O . GLU A 1 88 ? -2.238 1.237 -12.104 1.00 98.50 88 GLU A O 1
ATOM 686 N N . GLY A 1 89 ? -2.348 2.806 -10.490 1.00 98.38 89 GLY A N 1
ATOM 687 C CA . GLY A 1 89 ? -1.928 3.921 -11.340 1.00 98.38 89 GLY A CA 1
ATOM 688 C C . GLY A 1 89 ? -0.533 3.720 -11.940 1.00 98.38 89 GLY A C 1
ATOM 689 O O . GLY A 1 89 ? -0.368 3.806 -13.158 1.00 98.38 89 GLY A O 1
ATOM 690 N N . LEU A 1 90 ? 0.458 3.380 -11.108 1.00 97.94 90 LEU A N 1
ATOM 691 C CA . LEU A 1 90 ? 1.830 3.133 -11.564 1.00 97.94 90 LEU A CA 1
ATOM 692 C C . LEU A 1 90 ? 1.910 1.954 -12.546 1.00 97.94 90 LEU A C 1
ATOM 694 O O . LEU A 1 90 ? 2.609 2.032 -13.556 1.00 97.94 90 LEU A O 1
ATOM 698 N N . LEU A 1 91 ? 1.189 0.862 -12.280 1.00 98.25 91 LEU A N 1
ATOM 699 C CA . LEU A 1 91 ? 1.106 -0.277 -13.196 1.00 98.25 91 LEU A CA 1
ATOM 700 C C . LEU A 1 91 ? 0.530 0.130 -14.553 1.00 98.25 91 LEU A C 1
ATOM 702 O O . LEU A 1 91 ? 1.021 -0.344 -15.578 1.00 98.25 91 LEU A O 1
ATOM 706 N N . GLY A 1 92 ? -0.477 1.008 -14.571 1.00 97.81 92 GLY A N 1
ATOM 707 C CA . GLY A 1 92 ? -0.996 1.603 -15.802 1.00 97.81 92 GLY A CA 1
ATOM 708 C C . GLY A 1 92 ? 0.102 2.320 -16.585 1.00 97.81 92 GLY A C 1
ATOM 709 O O . GLY A 1 92 ? 0.342 2.001 -17.749 1.00 97.81 92 GLY A O 1
ATOM 710 N N . GLU A 1 93 ? 0.847 3.211 -15.929 1.00 97.56 93 GLU A N 1
ATOM 711 C CA . GLU A 1 93 ? 1.922 3.962 -16.585 1.00 97.56 93 GLU A CA 1
ATOM 712 C C . GLU A 1 93 ? 3.059 3.072 -17.111 1.00 97.56 93 GLU A C 1
ATOM 714 O O . GLU A 1 93 ? 3.603 3.317 -18.193 1.00 97.56 93 GLU A O 1
ATOM 719 N N . LEU A 1 94 ? 3.419 2.024 -16.365 1.00 95.38 94 LEU A N 1
ATOM 720 C CA . LEU A 1 94 ? 4.465 1.073 -16.745 1.00 95.38 94 LEU A CA 1
ATOM 721 C C . LEU A 1 94 ? 4.058 0.200 -17.935 1.00 95.38 94 LEU A C 1
ATOM 723 O O . LEU A 1 94 ? 4.859 0.011 -18.853 1.00 95.38 94 LEU A O 1
ATOM 727 N N . ARG A 1 95 ? 2.826 -0.322 -17.932 1.00 92.25 95 ARG A N 1
ATOM 728 C CA . ARG A 1 95 ? 2.300 -1.177 -19.009 1.00 92.25 95 ARG A CA 1
ATOM 729 C C . ARG A 1 95 ? 2.081 -0.391 -20.296 1.00 92.25 95 ARG A C 1
ATOM 731 O O . ARG A 1 95 ? 2.431 -0.876 -21.370 1.00 92.25 95 ARG A O 1
ATOM 738 N N . ASP A 1 96 ? 1.564 0.829 -20.178 1.00 93.50 96 ASP A N 1
ATOM 739 C CA . ASP A 1 96 ? 1.317 1.704 -21.324 1.00 93.50 96 ASP A CA 1
ATOM 740 C C . ASP A 1 96 ? 2.606 2.382 -21.824 1.00 93.50 96 ASP A C 1
ATOM 742 O O . ASP A 1 96 ? 2.619 3.006 -22.887 1.00 93.50 96 ASP A O 1
ATOM 746 N N . GLY A 1 97 ? 3.705 2.269 -21.068 1.00 91.44 97 GLY A N 1
ATOM 747 C CA . GLY A 1 97 ? 4.981 2.914 -21.375 1.00 91.44 97 GLY A CA 1
ATOM 748 C C . GLY A 1 97 ? 4.913 4.442 -21.306 1.00 91.44 97 GLY A C 1
ATOM 749 O O . GLY A 1 97 ? 5.721 5.121 -21.944 1.00 91.44 97 GLY A O 1
ATOM 750 N N . THR A 1 98 ? 3.942 4.986 -20.570 1.00 95.38 98 THR A N 1
ATOM 751 C CA . THR A 1 98 ? 3.727 6.429 -20.403 1.00 95.38 98 THR A CA 1
ATOM 752 C C . THR A 1 98 ? 4.523 7.002 -19.237 1.00 95.38 98 THR A C 1
ATOM 754 O O . THR A 1 98 ? 4.724 8.217 -19.203 1.00 95.38 98 THR A O 1
ATOM 757 N N . LEU A 1 99 ? 5.047 6.148 -18.344 1.00 95.56 99 LEU A N 1
ATOM 758 C CA . LEU A 1 99 ? 5.971 6.564 -17.293 1.00 95.56 99 LEU A CA 1
ATOM 759 C C . LEU A 1 99 ? 7.237 7.182 -17.924 1.00 95.56 99 LEU A C 1
ATOM 761 O O . LEU A 1 99 ? 7.982 6.489 -18.636 1.00 95.56 99 LEU A O 1
ATOM 765 N N . PRO A 1 100 ? 7.539 8.467 -17.661 1.00 94.00 100 PRO A N 1
ATOM 766 C CA . PRO A 1 100 ? 8.756 9.092 -18.158 1.00 94.00 100 PRO A CA 1
ATOM 767 C C . PRO A 1 100 ? 9.999 8.328 -17.689 1.00 94.00 100 PRO A C 1
ATOM 769 O O . PRO A 1 100 ? 10.158 8.049 -16.506 1.00 94.00 100 PRO A O 1
ATOM 772 N N . GLY A 1 101 ? 10.898 7.992 -18.614 1.00 90.06 101 GLY A N 1
ATOM 773 C CA . GLY A 1 101 ? 12.106 7.225 -18.292 1.00 90.06 101 GLY A CA 1
ATOM 774 C C . GLY A 1 101 ? 11.967 5.706 -18.437 1.00 90.06 101 GLY A C 1
ATOM 775 O O . GLY A 1 101 ? 12.989 5.024 -18.476 1.00 90.06 101 GLY A O 1
ATOM 776 N N . ALA A 1 102 ? 10.754 5.153 -18.586 1.00 91.44 102 ALA A N 1
ATOM 777 C CA . ALA A 1 102 ? 10.548 3.699 -18.641 1.00 91.44 102 ALA A CA 1
ATOM 778 C C . ALA A 1 102 ? 11.276 3.019 -19.812 1.00 91.44 102 ALA A C 1
ATOM 780 O O . ALA A 1 102 ? 11.833 1.933 -19.654 1.00 91.44 102 ALA A O 1
ATOM 781 N N . LYS A 1 103 ? 11.336 3.674 -20.982 1.00 89.38 103 LYS A N 1
ATOM 782 C CA . LYS A 1 103 ? 12.089 3.159 -22.138 1.00 89.38 103 LYS A CA 1
ATOM 783 C C . LYS A 1 103 ? 13.589 3.105 -21.849 1.00 89.38 103 LYS A C 1
ATOM 785 O O . LYS A 1 103 ? 14.213 2.083 -22.106 1.00 89.38 103 LYS A O 1
ATOM 790 N N . GLN A 1 104 ? 14.153 4.178 -21.289 1.00 89.75 104 GLN A N 1
ATOM 791 C CA . GLN A 1 104 ? 15.576 4.239 -20.942 1.00 89.75 104 GLN A CA 1
ATOM 792 C C . GLN A 1 104 ? 15.922 3.225 -19.850 1.00 89.75 104 GLN A C 1
ATOM 794 O O . GLN A 1 104 ? 16.954 2.565 -19.926 1.00 89.75 104 GLN A O 1
ATOM 799 N N . TRP A 1 105 ? 15.043 3.072 -18.858 1.00 91.12 105 TRP A N 1
ATOM 800 C CA . TRP A 1 105 ? 15.187 2.083 -17.796 1.00 91.12 105 TRP A CA 1
ATOM 801 C C . TRP A 1 105 ? 15.215 0.656 -18.357 1.00 91.12 105 TRP A C 1
ATOM 803 O O . TRP A 1 105 ? 16.101 -0.121 -18.007 1.00 91.12 105 TRP A O 1
ATOM 813 N N . ARG A 1 106 ? 14.314 0.331 -19.292 1.00 90.50 106 ARG A N 1
ATOM 814 C CA . ARG A 1 106 ? 14.302 -0.962 -19.990 1.00 90.50 106 ARG A CA 1
ATOM 815 C C . ARG A 1 106 ? 15.573 -1.194 -20.808 1.00 90.50 106 ARG A C 1
ATOM 817 O O . ARG A 1 106 ? 16.235 -2.209 -20.618 1.00 90.50 106 ARG A O 1
ATOM 824 N N . GLU A 1 107 ? 15.945 -0.236 -21.658 1.00 90.12 107 GLU A N 1
ATOM 825 C CA . GLU A 1 107 ? 17.151 -0.308 -22.497 1.00 90.12 107 GLU A CA 1
ATOM 826 C C . GLU A 1 107 ? 18.416 -0.500 -21.656 1.00 90.12 107 GLU A C 1
ATOM 828 O O . GLU A 1 107 ? 19.330 -1.226 -22.041 1.00 90.12 107 GLU A O 1
ATOM 833 N N . TRP A 1 108 ? 18.491 0.142 -20.493 1.00 87.44 108 TRP A N 1
ATOM 834 C CA . TRP A 1 108 ? 19.625 -0.012 -19.596 1.00 87.44 108 TRP A CA 1
ATOM 835 C C . TRP A 1 108 ? 19.780 -1.446 -19.088 1.00 87.44 108 TRP A C 1
ATOM 837 O O . TRP A 1 108 ? 20.889 -1.978 -19.124 1.00 87.44 108 TRP A O 1
ATOM 847 N N . HIS A 1 109 ? 18.681 -2.082 -18.677 1.00 89.12 109 HIS A N 1
ATOM 848 C CA . HIS A 1 109 ? 18.677 -3.477 -18.228 1.00 89.12 109 HIS A CA 1
ATOM 849 C C . HIS A 1 109 ? 18.951 -4.463 -19.367 1.00 89.12 109 HIS A C 1
ATOM 851 O O . HIS A 1 109 ? 19.737 -5.392 -19.189 1.00 89.12 109 HIS A O 1
ATOM 857 N N . GLU A 1 110 ? 18.407 -4.224 -20.563 1.00 88.31 110 GLU A N 1
ATOM 858 C CA . GLU A 1 110 ? 18.669 -5.047 -21.756 1.00 88.31 110 GLU A CA 1
ATOM 859 C C . GLU A 1 110 ? 20.143 -5.013 -22.195 1.00 88.31 110 GLU A C 1
ATOM 861 O O . GLU A 1 110 ? 20.676 -6.012 -22.678 1.00 88.31 110 GLU A O 1
ATOM 866 N N . ASN A 1 111 ? 20.829 -3.885 -21.985 1.00 87.31 111 ASN A N 1
ATOM 867 C CA . ASN A 1 111 ? 22.237 -3.698 -22.350 1.00 87.31 111 ASN A CA 1
ATOM 868 C C . ASN A 1 111 ? 23.232 -4.183 -21.277 1.00 87.31 111 ASN A C 1
ATOM 870 O O . ASN A 1 111 ? 24.423 -3.874 -21.359 1.00 87.31 111 ASN A O 1
ATOM 874 N N . GLY A 1 112 ? 22.767 -4.947 -20.283 1.00 76.19 112 GLY A N 1
ATOM 875 C CA . GLY A 1 112 ? 23.600 -5.442 -19.189 1.00 76.19 112 GLY A CA 1
ATOM 876 C C . GLY A 1 112 ? 23.863 -4.360 -18.149 1.00 76.19 112 GLY A C 1
ATOM 877 O O . GLY A 1 112 ? 25.017 -3.997 -17.908 1.00 76.19 112 GLY A O 1
ATOM 878 N N . ALA A 1 113 ? 22.783 -3.831 -17.561 1.00 70.69 113 ALA A N 1
ATOM 879 C CA . ALA A 1 113 ? 22.853 -2.881 -16.458 1.00 70.69 113 ALA A CA 1
ATOM 880 C C . ALA A 1 113 ? 23.845 -3.358 -15.390 1.00 70.69 113 ALA A C 1
ATOM 882 O O . ALA A 1 113 ? 23.902 -4.537 -15.045 1.00 70.69 113 ALA A O 1
ATOM 883 N N . ASP A 1 114 ? 24.622 -2.414 -14.867 1.00 74.75 114 ASP A N 1
ATOM 884 C CA . ASP A 1 114 ? 25.513 -2.635 -13.738 1.00 74.75 114 ASP A CA 1
ATOM 885 C C . ASP A 1 114 ? 24.833 -2.061 -12.486 1.00 74.75 114 ASP A C 1
ATOM 887 O O . ASP A 1 114 ? 24.810 -0.834 -12.328 1.00 74.75 114 ASP A O 1
ATOM 891 N N . PRO A 1 115 ? 24.272 -2.909 -11.600 1.00 68.44 115 PRO A N 1
ATOM 892 C CA . PRO A 1 115 ? 23.592 -2.458 -10.389 1.00 68.44 115 PRO A CA 1
ATOM 893 C C . PRO A 1 115 ? 24.480 -1.598 -9.482 1.00 68.44 115 PRO A C 1
ATOM 895 O O . PRO A 1 115 ? 23.970 -0.762 -8.738 1.00 68.44 115 PRO A O 1
ATOM 898 N N . SER A 1 116 ? 25.809 -1.750 -9.559 1.00 70.19 116 SER A N 1
ATOM 899 C CA . SER A 1 116 ? 26.740 -0.950 -8.756 1.00 70.19 116 SER A CA 1
ATOM 900 C C . SER A 1 116 ? 26.753 0.526 -9.161 1.00 70.19 116 SER A C 1
ATOM 902 O O . SER A 1 116 ? 26.920 1.392 -8.306 1.00 70.19 116 SER A O 1
ATOM 904 N N . LYS A 1 117 ? 26.476 0.831 -10.437 1.00 71.50 117 LYS A N 1
ATOM 905 C CA . LYS A 1 117 ? 26.375 2.214 -10.928 1.00 71.50 117 LYS A CA 1
ATOM 906 C C . LYS A 1 117 ? 25.108 2.920 -10.449 1.00 71.50 117 LYS A C 1
ATOM 908 O O . LYS A 1 117 ? 25.107 4.139 -10.325 1.00 71.50 117 LYS A O 1
ATOM 913 N N . LEU A 1 118 ? 24.034 2.175 -10.172 1.00 70.31 118 LEU A N 1
ATOM 914 C CA . LEU A 1 118 ? 22.837 2.725 -9.522 1.00 70.31 118 LEU A CA 1
ATOM 915 C C . LEU A 1 118 ? 23.135 3.149 -8.103 1.00 70.31 118 LEU A C 1
ATOM 917 O O . LEU A 1 118 ? 22.855 4.280 -7.717 1.00 70.31 118 LEU A O 1
ATOM 921 N N . LEU A 1 119 ? 23.730 2.225 -7.354 1.00 69.25 119 LEU A N 1
ATOM 922 C CA . LEU A 1 119 ? 24.059 2.436 -5.957 1.00 69.25 119 LEU A CA 1
ATOM 923 C C . LEU A 1 119 ? 25.007 3.629 -5.805 1.00 69.25 119 LEU A C 1
ATOM 925 O O . LEU A 1 119 ? 24.761 4.465 -4.946 1.00 69.25 119 LEU A O 1
ATOM 929 N N . SER A 1 120 ? 25.987 3.802 -6.700 1.00 70.81 120 SER A N 1
ATOM 930 C CA . SER A 1 120 ? 26.874 4.973 -6.665 1.00 70.81 120 SER A CA 1
ATOM 931 C C . SER A 1 120 ? 26.155 6.299 -6.944 1.00 70.81 120 SER A C 1
ATOM 933 O O . SER A 1 120 ? 26.421 7.288 -6.270 1.00 70.81 120 SER A O 1
ATOM 935 N N . VAL A 1 121 ? 25.219 6.340 -7.902 1.00 69.62 121 VAL A N 1
ATOM 936 C CA . VAL A 1 121 ? 24.420 7.555 -8.172 1.00 69.62 121 VAL A CA 1
ATOM 937 C C . VAL A 1 121 ? 23.527 7.890 -6.975 1.00 69.62 121 VAL A C 1
ATOM 939 O O . VAL A 1 121 ? 23.345 9.056 -6.633 1.00 69.62 121 VAL A O 1
ATOM 942 N N . MET A 1 122 ? 22.986 6.875 -6.303 1.00 65.19 122 MET A N 1
ATOM 943 C CA . MET A 1 122 ? 22.198 7.066 -5.086 1.00 65.19 122 MET A CA 1
ATOM 944 C C . MET A 1 122 ? 23.050 7.525 -3.899 1.00 65.19 122 MET A C 1
ATOM 946 O O . MET A 1 122 ? 22.620 8.397 -3.143 1.00 65.19 122 MET A O 1
ATOM 950 N N . GLU A 1 123 ? 24.256 6.980 -3.736 1.00 68.06 123 GLU A N 1
ATOM 951 C CA . GLU A 1 123 ? 25.230 7.430 -2.735 1.00 68.06 123 GLU A CA 1
ATOM 952 C C . GLU A 1 123 ? 25.605 8.901 -2.955 1.00 68.06 123 GLU A C 1
ATOM 954 O O . GLU A 1 123 ? 25.635 9.669 -1.998 1.00 68.06 123 GLU A O 1
ATOM 959 N N . GLU A 1 124 ? 25.795 9.333 -4.204 1.00 65.44 124 GLU A N 1
ATOM 960 C CA . GLU A 1 124 ? 26.025 10.745 -4.535 1.00 65.44 124 GLU A CA 1
ATOM 961 C C . GLU A 1 124 ? 24.805 11.624 -4.206 1.00 65.44 124 GLU A C 1
ATOM 963 O O . GLU A 1 124 ? 24.949 12.648 -3.538 1.00 65.44 124 GLU A O 1
ATOM 968 N N . LEU A 1 125 ? 23.588 11.208 -4.578 1.00 61.34 125 LEU A N 1
ATOM 969 C CA . LEU A 1 125 ? 22.359 11.967 -4.292 1.00 61.34 125 LEU A CA 1
ATOM 970 C C . LEU A 1 125 ? 22.077 12.103 -2.787 1.00 61.34 125 LEU A C 1
ATOM 972 O O . LEU A 1 125 ? 21.661 13.168 -2.326 1.00 61.34 125 LEU A O 1
ATOM 976 N N . THR A 1 126 ? 22.330 11.042 -2.017 1.00 61.41 126 THR A N 1
ATOM 977 C CA . THR A 1 126 ? 22.163 11.039 -0.555 1.00 61.41 126 THR A CA 1
ATOM 978 C C . THR A 1 126 ? 23.269 11.824 0.154 1.00 61.41 126 THR A C 1
ATOM 980 O O . THR A 1 126 ? 22.982 12.533 1.122 1.00 61.41 126 THR A O 1
ATOM 983 N N . ALA A 1 127 ? 24.508 11.781 -0.349 1.00 61.25 127 ALA A N 1
ATOM 984 C CA . ALA A 1 127 ? 25.625 12.583 0.154 1.00 61.25 127 ALA A CA 1
ATOM 985 C C . ALA A 1 127 ? 25.440 14.093 -0.094 1.00 61.25 127 ALA A C 1
ATOM 987 O O . ALA A 1 127 ? 25.896 14.906 0.710 1.00 61.25 127 ALA A O 1
ATOM 988 N N . GLU A 1 128 ? 24.718 14.481 -1.149 1.00 58.56 128 GLU A N 1
ATOM 989 C CA . GLU A 1 128 ? 24.353 15.876 -1.440 1.00 58.56 128 GLU A CA 1
ATOM 990 C C . GLU A 1 128 ? 23.197 16.416 -0.570 1.00 58.56 128 GLU A C 1
ATOM 992 O O . GLU A 1 128 ? 22.749 17.550 -0.753 1.00 58.56 128 GLU A O 1
ATOM 997 N N . GLY A 1 129 ? 22.701 15.636 0.400 1.00 45.78 129 GLY A N 1
ATOM 998 C CA . GLY A 1 129 ? 21.617 16.052 1.295 1.00 45.78 129 GLY A CA 1
ATOM 999 C C . GLY A 1 129 ? 20.250 16.128 0.610 1.00 45.78 129 GLY A C 1
ATOM 1000 O O . GLY A 1 129 ? 19.309 16.697 1.168 1.00 45.78 129 GLY A O 1
ATOM 1001 N N . ARG A 1 130 ? 20.117 15.557 -0.593 1.00 50.34 130 ARG A N 1
ATOM 1002 C CA . ARG A 1 130 ? 18.820 15.353 -1.233 1.00 50.34 130 ARG A CA 1
ATOM 1003 C C . ARG A 1 130 ? 18.279 14.013 -0.737 1.00 50.34 130 ARG A C 1
ATOM 1005 O O . ARG A 1 130 ? 18.966 13.004 -0.881 1.00 50.34 130 ARG A O 1
ATOM 1012 N N . PRO A 1 131 ? 17.085 13.967 -0.126 1.00 42.94 131 PRO A N 1
ATOM 1013 C CA . PRO A 1 131 ? 16.512 12.685 0.248 1.00 42.94 131 PRO A CA 1
ATOM 1014 C C . PRO A 1 131 ? 16.362 11.837 -1.021 1.00 42.94 131 PRO A C 1
ATOM 1016 O O . PRO A 1 131 ? 15.845 12.328 -2.028 1.00 42.94 131 PRO A O 1
ATOM 1019 N N . ALA A 1 132 ? 16.840 10.590 -0.970 1.00 48.72 132 ALA A N 1
ATOM 1020 C CA . ALA A 1 132 ? 16.372 9.560 -1.886 1.00 48.72 132 ALA A CA 1
ATOM 1021 C C . ALA A 1 132 ? 14.857 9.487 -1.666 1.00 48.72 132 ALA A C 1
ATOM 1023 O O . ALA A 1 132 ? 14.416 9.214 -0.547 1.00 48.72 132 ALA A O 1
ATOM 1024 N N . ALA A 1 133 ? 14.113 9.949 -2.670 1.00 48.62 133 ALA A N 1
ATOM 1025 C CA . ALA A 1 133 ? 12.667 10.104 -2.608 1.00 48.62 133 ALA A CA 1
ATOM 1026 C C . ALA A 1 133 ? 11.976 8.758 -2.380 1.00 48.62 133 ALA A C 1
ATOM 1028 O O . ALA A 1 133 ? 12.480 7.743 -2.916 1.00 48.62 133 ALA A O 1
#

Radius of gyration: 20.0 Å; chains: 1; bounding box: 48×26×58 Å

Sequence (133 aa):
GRAELTDWLREIVGVAEREIPRFEAGLSLIGVLPPDEVVALLEQRLADLTEQLAAAQAALDAAPVPRIFLLEAEYDLAVRRAEADWIEGLLGELRDGTLPGAKQWREWHENGADPSKLLSVMEELTAEGRPAA

Foldseek 3Di:
DVVVVVVVVCCVVVDDDDDQDPVNVCVLLVLLDALVVVLVVLVVLLVVLVVVLVVLVVCVVPDPDDCVVCVVSVVVSVVSVVVNVVSVVVSVCSVVVVPPCNVVSNVCVVVPHDSVVVVVVVVVCVVVVNPSD

Secondary structure (DSSP, 8-state):
-HHHHHHHHHHHHHS------HHHHHHTTGGGS-HHHHHHHHHHHHHHHHHHHHHHHHHHHT--S-GGGTHHHHHHHHHHHHHHHHHHHHHHHHHHT-STTHHHHHHHHHTT--HHHHHHHHHHHHHTT----